Protein AF-A0A496P1S3-F1 (afdb_monomer)

Mean predicted aligned error: 3.07 Å

Secondary structure (DSSP, 8-state):
---HHHHHHHHHHPEEEET-SSTT-EEEE-HHHHT-HHHHHHH-

Solvent-accessible surface area (backbone atoms only — not comparable to full-atom values): 2741 Å² total; per-residue (Å²): 130,82,60,67,68,58,51,54,55,51,59,73,48,47,42,79,39,75,42,40,98,42,81,91,29,77,31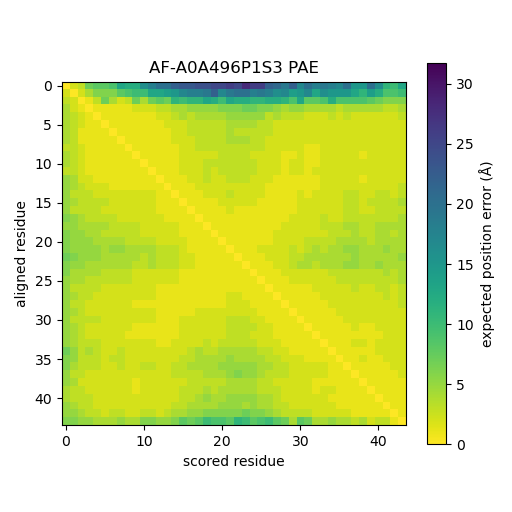,74,43,56,66,60,41,72,75,32,66,67,61,36,64,76,71,112

Radius of gyration: 12.37 Å; Cα contacts (8 Å, |Δi|>4): 44; chains: 1; bounding box: 36×15×23 Å

pLDDT: mean 94.56, std 6.41, range [64.56, 98.25]

Sequence (44 aa):
MANQELITKLENTITNIPDFPKEGIQFKDITPIFLNPKLYEEAV

Nearest PDB structures (foldseek):
  5vjn-assembly1_A  TM=9.711E-01  e=2.585E-04  Saccharomyces cerevisiae
  5vjn-assembly1_B  TM=9.627E-01  e=2.984E-04  Saccharomyces cerevisiae
  4m0k-assembly2_D  TM=9.269E-01  e=2.585E-04  Rhodothermus marinus DSM 4252
  4x45-assembly1_B  TM=8.966E-01  e=4.930E-04  Homo sapiens
  6fci-assembly1_A  TM=8.841E-01  e=7.057E-04  Homo sapiens

Foldseek 3Di:
DPDPVLVVVQVVQWDWDAQPPHHPDTDTDSVSCVVDPVNVVVVD

Structure (mmCIF, N/CA/C/O backbone):
data_AF-A0A496P1S3-F1
#
_entry.id   AF-A0A496P1S3-F1
#
loop_
_atom_site.group_PDB
_atom_site.id
_atom_site.type_symbol
_atom_site.label_atom_id
_atom_site.label_alt_id
_atom_site.label_comp_id
_atom_site.label_asym_id
_atom_site.label_entity_id
_atom_site.label_seq_id
_atom_site.pdbx_PDB_ins_code
_atom_site.Cartn_x
_atom_site.Cartn_y
_atom_site.Cartn_z
_atom_site.occupancy
_atom_site.B_iso_or_equiv
_atom_site.auth_seq_id
_atom_site.auth_comp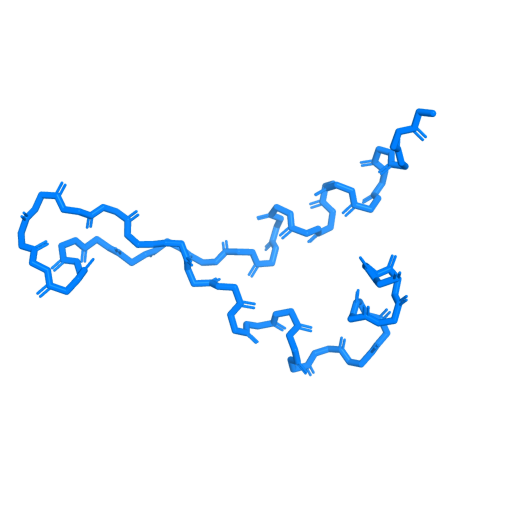_id
_atom_site.auth_asym_id
_atom_site.auth_atom_id
_atom_site.pdbx_PDB_model_num
ATOM 1 N N . MET A 1 1 ? 22.376 3.119 4.039 1.00 64.56 1 MET A N 1
ATOM 2 C CA . MET A 1 1 ? 21.311 4.133 3.877 1.00 64.56 1 MET A CA 1
ATOM 3 C C . MET A 1 1 ? 20.273 3.528 2.955 1.00 64.56 1 MET A C 1
ATOM 5 O O . MET A 1 1 ? 20.677 2.848 2.019 1.00 64.56 1 MET A O 1
ATOM 9 N N . ALA A 1 2 ? 18.984 3.686 3.243 1.00 70.31 2 ALA A N 1
ATOM 10 C CA . ALA A 1 2 ? 17.947 3.205 2.334 1.00 70.31 2 ALA A CA 1
ATOM 11 C C . ALA A 1 2 ? 17.997 4.000 1.015 1.00 70.31 2 ALA A C 1
ATOM 13 O O . ALA A 1 2 ? 18.355 5.179 1.019 1.00 70.31 2 ALA A O 1
ATOM 14 N N . ASN A 1 3 ? 17.699 3.345 -0.110 1.00 89.94 3 ASN A N 1
ATOM 15 C CA . ASN A 1 3 ? 17.679 3.998 -1.416 1.00 89.94 3 ASN A CA 1
ATOM 16 C C . ASN A 1 3 ? 16.517 5.005 -1.460 1.00 89.94 3 ASN A C 1
ATOM 18 O O . ASN A 1 3 ? 15.354 4.608 -1.446 1.00 89.94 3 ASN A O 1
ATOM 22 N N . GLN A 1 4 ? 16.836 6.300 -1.525 1.00 94.12 4 GLN A N 1
ATOM 23 C CA . GLN A 1 4 ? 15.839 7.371 -1.506 1.00 94.12 4 GLN A CA 1
ATOM 24 C C . GLN A 1 4 ? 14.855 7.290 -2.681 1.00 94.12 4 GLN A C 1
ATOM 26 O O . GLN A 1 4 ? 13.684 7.616 -2.520 1.00 94.12 4 GLN A O 1
ATOM 31 N N . GLU A 1 5 ? 15.306 6.826 -3.847 1.00 94.69 5 GLU A N 1
ATOM 32 C CA . GLU A 1 5 ? 14.451 6.655 -5.023 1.00 94.69 5 GLU A CA 1
ATOM 33 C C . GLU A 1 5 ? 13.417 5.543 -4.803 1.00 94.69 5 GLU A C 1
ATOM 35 O O . GLU A 1 5 ? 12.243 5.708 -5.136 1.00 94.69 5 GLU A O 1
ATOM 40 N N . LEU A 1 6 ? 13.842 4.428 -4.200 1.00 94.75 6 LEU A N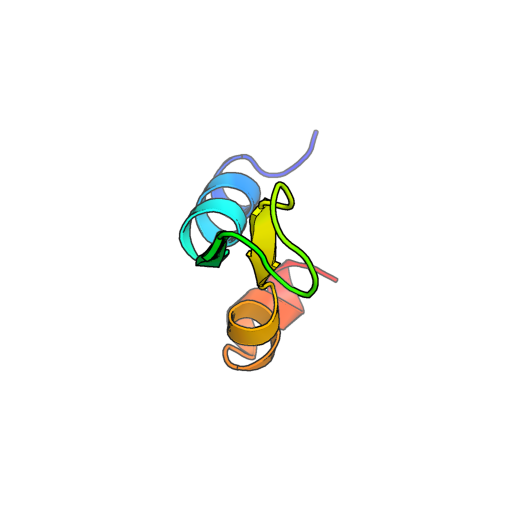 1
ATOM 41 C CA . LEU A 1 6 ? 12.959 3.308 -3.879 1.00 94.75 6 LEU A CA 1
ATOM 42 C C . LEU A 1 6 ? 11.891 3.718 -2.861 1.00 94.75 6 LEU A C 1
ATOM 44 O O . LEU A 1 6 ? 10.721 3.398 -3.049 1.00 94.75 6 LEU A O 1
ATOM 48 N N . ILE A 1 7 ? 12.270 4.474 -1.825 1.00 95.56 7 ILE A N 1
ATOM 49 C CA . ILE A 1 7 ? 11.321 4.993 -0.827 1.00 95.56 7 ILE A CA 1
ATOM 50 C C . ILE A 1 7 ? 10.231 5.816 -1.517 1.00 95.56 7 ILE A C 1
ATOM 52 O O . ILE A 1 7 ? 9.049 5.528 -1.348 1.00 95.56 7 ILE A O 1
ATOM 56 N N . THR A 1 8 ? 10.620 6.773 -2.363 1.00 96.25 8 THR A N 1
ATOM 57 C CA . THR A 1 8 ? 9.666 7.619 -3.089 1.00 96.25 8 THR A CA 1
ATOM 58 C C . THR A 1 8 ? 8.744 6.797 -3.996 1.00 96.25 8 THR A C 1
ATOM 60 O O . THR A 1 8 ? 7.546 7.068 -4.071 1.00 96.25 8 THR A O 1
ATOM 63 N N . LYS A 1 9 ? 9.263 5.769 -4.684 1.00 95.75 9 LYS A N 1
ATOM 64 C CA . LYS A 1 9 ? 8.437 4.868 -5.510 1.00 95.75 9 LYS A CA 1
ATOM 65 C C . LYS A 1 9 ? 7.410 4.102 -4.677 1.00 95.75 9 LYS A C 1
ATOM 67 O O . LYS A 1 9 ? 6.253 4.006 -5.088 1.00 95.75 9 LYS A O 1
ATOM 72 N N . LEU A 1 10 ? 7.817 3.572 -3.524 1.00 96.19 10 LEU A N 1
ATOM 73 C CA . LEU A 1 10 ? 6.928 2.844 -2.620 1.00 96.19 10 LEU A CA 1
ATOM 74 C C . LEU A 1 10 ? 5.835 3.762 -2.072 1.00 96.19 10 LEU A C 1
ATOM 76 O O . LEU A 1 10 ? 4.660 3.432 -2.191 1.00 96.19 10 LEU A O 1
ATOM 80 N N . GLU A 1 11 ? 6.193 4.940 -1.560 1.00 96.06 11 GLU A N 1
ATOM 81 C CA . GLU A 1 11 ? 5.234 5.918 -1.030 1.00 96.06 11 GLU A CA 1
ATOM 82 C C . GLU A 1 11 ? 4.190 6.336 -2.071 1.0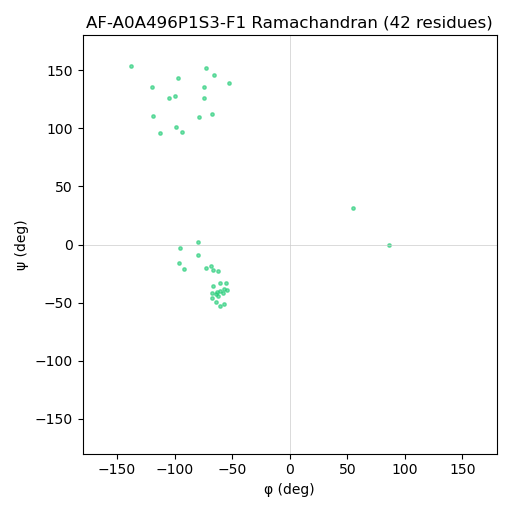0 96.06 11 GLU A C 1
ATOM 84 O O . GLU A 1 11 ? 3.002 6.383 -1.758 1.00 96.06 11 GLU A O 1
ATOM 89 N N . ASN A 1 12 ? 4.610 6.552 -3.321 1.00 96.69 12 ASN A N 1
ATOM 90 C CA . ASN A 1 12 ? 3.709 6.891 -4.426 1.00 96.69 12 ASN A CA 1
ATOM 91 C C . ASN A 1 12 ? 2.778 5.741 -4.844 1.00 96.69 12 ASN A C 1
ATOM 93 O O . ASN A 1 12 ? 1.786 5.979 -5.528 1.00 96.69 12 ASN A O 1
ATOM 97 N N . THR A 1 13 ? 3.101 4.503 -4.468 1.00 97.00 13 THR A N 1
ATOM 98 C CA . THR A 1 13 ? 2.302 3.313 -4.798 1.00 97.00 13 THR A CA 1
ATOM 99 C C . THR A 1 13 ? 1.267 2.996 -3.710 1.00 97.00 13 THR A C 1
ATOM 101 O O . THR A 1 13 ? 0.269 2.327 -3.978 1.00 97.00 13 THR A O 1
ATOM 104 N N . ILE A 1 14 ? 1.470 3.486 -2.482 1.00 97.38 14 ILE A N 1
ATOM 105 C CA . ILE A 1 14 ? 0.571 3.238 -1.350 1.00 97.38 14 ILE A CA 1
ATOM 106 C C . ILE A 1 14 ? -0.701 4.072 -1.497 1.00 97.38 14 ILE A C 1
ATOM 108 O O . ILE A 1 14 ? -0.663 5.300 -1.582 1.00 97.38 14 ILE A O 1
ATOM 112 N N . THR A 1 15 ? -1.851 3.402 -1.442 1.00 97.06 15 THR A N 1
ATOM 113 C CA . THR A 1 15 ? -3.160 4.063 -1.492 1.00 97.06 15 THR A CA 1
ATOM 114 C C . THR A 1 15 ? -3.712 4.267 -0.083 1.00 97.06 15 THR A C 1
ATOM 116 O O . THR A 1 15 ? -3.520 3.444 0.808 1.00 97.06 15 THR A O 1
ATOM 119 N N . ASN A 1 16 ? -4.394 5.389 0.142 1.00 97.44 16 ASN A N 1
ATOM 120 C CA . ASN A 1 16 ? -5.048 5.682 1.414 1.00 97.44 16 ASN A CA 1
ATOM 121 C C . ASN A 1 16 ? -6.541 5.371 1.331 1.00 97.44 16 ASN A C 1
ATOM 123 O O . ASN A 1 16 ? -7.217 5.895 0.447 1.00 97.44 16 ASN A O 1
ATOM 127 N N . ILE A 1 17 ? -7.050 4.586 2.277 1.00 97.81 17 ILE A N 1
ATOM 128 C CA . ILE A 1 17 ? -8.473 4.269 2.397 1.00 97.81 17 ILE A CA 1
ATOM 129 C C . ILE A 1 17 ? -8.971 4.794 3.753 1.00 97.81 17 ILE A C 1
ATOM 131 O O . ILE A 1 17 ? -8.558 4.259 4.787 1.00 97.81 17 ILE A O 1
ATOM 135 N N . PRO A 1 18 ? -9.820 5.837 3.774 1.00 98.06 18 PRO A N 1
ATOM 136 C CA . PRO A 1 18 ? -10.374 6.364 5.014 1.00 98.06 18 PRO A CA 1
ATOM 137 C C . PRO A 1 18 ? -11.417 5.426 5.610 1.00 98.06 18 PRO A C 1
ATOM 139 O O . PRO A 1 18 ? -12.094 4.686 4.897 1.00 98.06 18 PRO A O 1
ATOM 142 N N . ASP A 1 19 ? -11.536 5.490 6.933 1.00 97.75 19 ASP A N 1
ATOM 143 C CA . ASP A 1 19 ? -12.545 4.813 7.746 1.00 97.75 19 ASP A CA 1
ATOM 144 C C . ASP A 1 19 ? -12.605 3.290 7.547 1.00 97.75 19 ASP A C 1
ATOM 146 O O . ASP A 1 19 ? -13.655 2.660 7.697 1.00 97.75 19 ASP A O 1
ATOM 150 N N . PHE A 1 20 ? -11.455 2.675 7.245 1.00 97.62 20 PHE A N 1
ATOM 151 C CA . PHE A 1 20 ? -11.344 1.239 7.003 1.00 97.62 20 PHE A CA 1
ATOM 152 C C . PHE A 1 20 ? -10.400 0.542 7.999 1.00 97.62 20 PHE A C 1
ATOM 154 O O . PHE A 1 20 ? -9.293 1.019 8.241 1.00 97.62 20 PHE A O 1
ATOM 161 N N . PRO A 1 21 ? -10.782 -0.624 8.562 1.00 96.00 21 PRO A N 1
ATOM 162 C CA . PRO A 1 21 ? -12.093 -1.280 8.457 1.00 96.00 21 PRO A CA 1
ATOM 163 C C . PRO A 1 21 ? -13.157 -0.674 9.394 1.00 96.00 21 PRO A C 1
ATOM 165 O O . PRO A 1 21 ? -14.264 -1.202 9.482 1.00 96.00 21 PRO A O 1
ATOM 168 N N . LYS A 1 22 ? -12.810 0.371 10.154 1.00 97.94 22 LYS A N 1
ATOM 169 C CA . LYS A 1 22 ? -13.685 1.076 11.097 1.00 97.94 22 LYS A CA 1
ATOM 170 C C . LYS A 1 22 ? -13.457 2.581 10.973 1.00 97.94 22 LYS A C 1
ATOM 172 O O . LYS A 1 22 ? -12.349 3.004 10.644 1.00 97.94 22 LYS A O 1
ATOM 177 N N . GLU A 1 23 ? -14.483 3.354 11.309 1.00 97.81 23 GLU A N 1
ATOM 178 C CA . GLU A 1 23 ? -14.437 4.817 11.351 1.00 97.81 23 GLU A CA 1
ATOM 179 C C . GLU A 1 23 ? -13.262 5.337 12.199 1.00 97.81 23 GLU A C 1
ATOM 181 O O . GLU A 1 23 ? -12.939 4.783 13.255 1.00 97.81 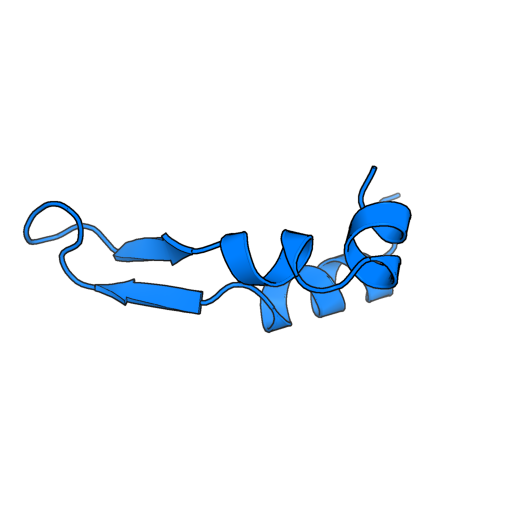23 GLU A O 1
ATOM 186 N N . GLY A 1 24 ? -12.602 6.386 11.712 1.00 97.50 24 GLY A N 1
ATOM 187 C CA . GLY A 1 24 ? -11.437 7.015 12.3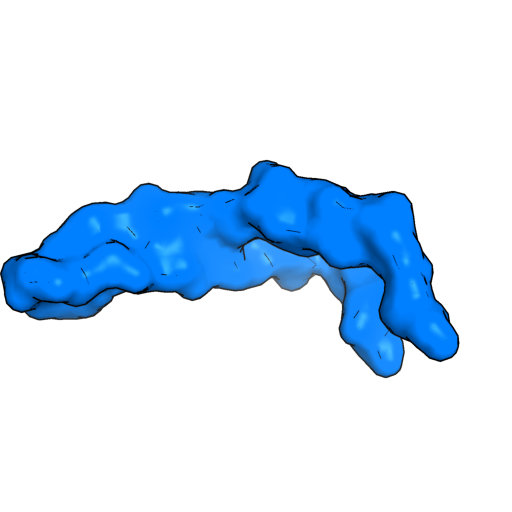29 1.00 97.50 24 GLY A CA 1
ATOM 188 C C . GLY A 1 24 ? -10.086 6.390 11.963 1.00 97.50 24 GLY A C 1
ATOM 189 O O . 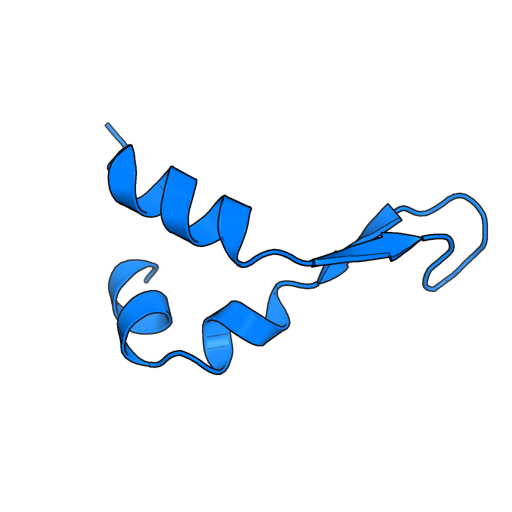GLY A 1 24 ? -9.058 6.877 12.435 1.00 97.50 24 GLY A O 1
ATOM 190 N N . ILE A 1 25 ? -10.043 5.336 11.137 1.00 98.12 25 ILE A N 1
ATOM 191 C CA . ILE A 1 25 ? -8.796 4.680 10.703 1.00 98.12 25 ILE A CA 1
ATOM 192 C C . ILE A 1 25 ? -8.459 5.058 9.258 1.00 98.12 25 ILE A C 1
ATOM 194 O O . ILE A 1 25 ? -9.247 4.816 8.354 1.00 98.12 25 ILE A O 1
ATOM 198 N N . GLN A 1 26 ? -7.245 5.563 9.018 1.00 97.62 26 GLN A N 1
ATOM 199 C CA . GLN A 1 26 ? -6.696 5.734 7.668 1.00 97.62 26 GLN A CA 1
ATOM 200 C C . GLN A 1 26 ? -5.864 4.506 7.286 1.00 97.62 26 GLN A C 1
ATOM 202 O O . GLN A 1 26 ? -4.687 4.402 7.645 1.00 97.62 26 GLN A O 1
ATOM 207 N N . PHE A 1 27 ? -6.461 3.569 6.558 1.00 98.25 27 PHE A N 1
ATOM 208 C CA . PHE A 1 27 ? -5.777 2.363 6.109 1.00 98.25 27 PHE A CA 1
ATOM 209 C C . PHE A 1 27 ? -4.809 2.671 4.962 1.00 98.25 27 PHE A C 1
ATOM 211 O O . PHE A 1 27 ? -5.133 3.403 4.025 1.00 98.25 27 PHE A O 1
ATOM 218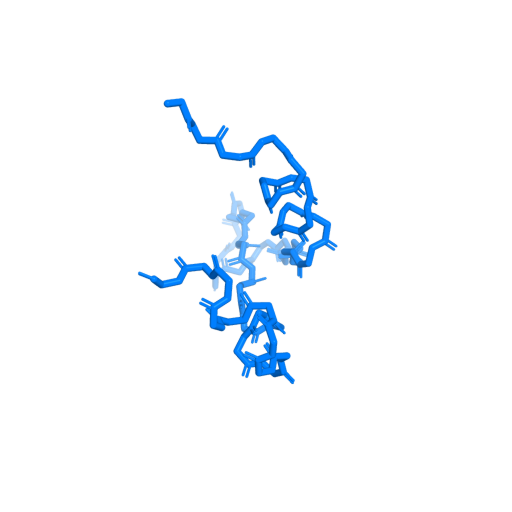 N N . LYS A 1 28 ? -3.606 2.100 5.043 1.00 97.94 28 LYS A N 1
ATOM 219 C CA . LYS A 1 28 ? -2.577 2.174 4.002 1.00 97.94 28 LYS A CA 1
ATOM 220 C C . LYS A 1 28 ? -2.621 0.887 3.194 1.00 97.94 28 LYS A C 1
ATOM 222 O O . LYS A 1 28 ? -2.111 -0.141 3.635 1.00 97.94 28 LYS A O 1
ATOM 227 N N . ASP A 1 29 ? -3.236 0.947 2.025 1.00 97.81 29 ASP A N 1
ATOM 228 C CA . ASP A 1 29 ? -3.276 -0.177 1.109 1.00 97.81 29 ASP A CA 1
ATOM 229 C C . ASP A 1 29 ? -1.950 -0.290 0.349 1.00 97.81 29 ASP A C 1
ATOM 231 O O . ASP A 1 29 ? -1.608 0.546 -0.491 1.00 97.81 29 ASP A O 1
ATOM 235 N N . ILE A 1 30 ? -1.200 -1.339 0.687 1.00 97.12 30 ILE A N 1
ATOM 236 C CA . ILE A 1 30 ? 0.067 -1.706 0.052 1.00 97.12 30 ILE A CA 1
ATOM 237 C C . ILE A 1 30 ? -0.117 -2.751 -1.057 1.00 97.12 30 ILE A C 1
ATOM 239 O O . ILE A 1 30 ? 0.859 -3.112 -1.713 1.00 97.12 30 ILE A O 1
ATOM 243 N N . THR A 1 31 ? -1.337 -3.258 -1.283 1.00 96.81 31 THR A N 1
ATOM 244 C CA . THR A 1 31 ? -1.592 -4.297 -2.292 1.00 96.81 31 THR A CA 1
ATOM 245 C C . THR A 1 31 ? -1.116 -3.932 -3.705 1.00 96.81 31 THR A C 1
ATOM 247 O O . THR A 1 31 ? -0.608 -4.835 -4.378 1.00 96.81 31 THR A O 1
ATOM 250 N N . PRO A 1 32 ? -1.130 -2.655 -4.156 1.00 96.75 32 PRO A N 1
ATOM 251 C CA . PRO A 1 32 ? -0.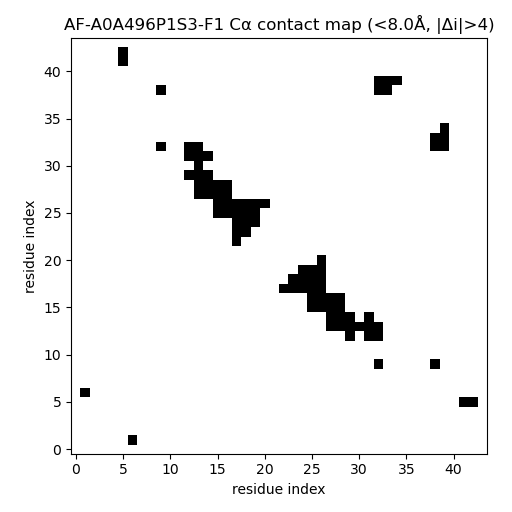613 -2.304 -5.479 1.00 96.75 32 PRO A CA 1
ATOM 252 C C . PRO A 1 32 ? 0.885 -2.592 -5.673 1.00 96.75 32 PRO A C 1
ATOM 254 O O . PRO A 1 32 ? 1.313 -2.809 -6.805 1.00 96.75 32 PRO A O 1
ATOM 257 N N . ILE A 1 33 ? 1.682 -2.666 -4.597 1.00 96.75 33 ILE A N 1
ATOM 258 C CA . ILE A 1 33 ? 3.109 -3.026 -4.678 1.00 96.75 33 ILE A CA 1
ATOM 259 C C . ILE A 1 33 ? 3.271 -4.455 -5.212 1.00 96.75 33 ILE A C 1
ATOM 261 O O . ILE A 1 33 ? 4.105 -4.701 -6.077 1.00 96.75 33 ILE A O 1
ATOM 265 N N . PHE A 1 34 ? 2.427 -5.387 -4.764 1.00 95.81 34 PHE A N 1
ATOM 266 C CA . PHE A 1 34 ? 2.487 -6.795 -5.172 1.00 95.81 34 PHE A CA 1
ATOM 267 C C . PHE A 1 34 ? 2.003 -7.023 -6.608 1.00 95.81 34 PHE A C 1
ATOM 269 O O . PHE A 1 34 ? 2.336 -8.035 -7.219 1.00 95.81 34 PHE A O 1
ATOM 276 N N . LEU A 1 35 ? 1.231 -6.084 -7.161 1.00 95.50 35 LEU A N 1
ATOM 277 C CA . LEU A 1 35 ? 0.782 -6.123 -8.555 1.00 95.50 35 LEU A CA 1
ATOM 278 C C . LEU A 1 35 ? 1.862 -5.650 -9.538 1.00 95.50 35 LEU A C 1
ATOM 280 O O . LEU A 1 35 ? 1.691 -5.798 -10.747 1.00 95.50 35 LEU A O 1
ATOM 284 N N . ASN A 1 36 ? 2.969 -5.095 -9.039 1.00 95.06 36 ASN A N 1
ATOM 285 C CA . ASN A 1 36 ? 4.108 -4.667 -9.837 1.00 95.06 36 ASN A CA 1
ATOM 286 C C . ASN A 1 36 ? 5.326 -5.556 -9.522 1.00 95.06 36 ASN A C 1
ATOM 288 O O . ASN A 1 36 ? 6.052 -5.258 -8.574 1.00 95.06 36 ASN A O 1
ATOM 292 N N . PRO A 1 37 ? 5.592 -6.614 -10.318 1.00 95.00 37 PRO A N 1
ATOM 293 C CA . PRO A 1 37 ? 6.669 -7.568 -10.044 1.00 95.00 37 PRO A CA 1
ATOM 294 C C . PRO A 1 37 ? 8.036 -6.909 -9.865 1.00 95.00 37 PRO A C 1
ATOM 296 O O . PRO A 1 37 ? 8.774 -7.265 -8.956 1.00 95.00 37 PRO A O 1
ATOM 299 N N . LYS A 1 38 ? 8.339 -5.888 -10.675 1.00 94.81 38 LYS A N 1
ATOM 300 C CA . LYS A 1 38 ? 9.608 -5.161 -10.596 1.00 94.81 38 LYS A CA 1
ATOM 301 C C . LYS A 1 38 ? 9.729 -4.367 -9.295 1.00 94.81 38 LYS A C 1
ATOM 303 O O . LYS A 1 38 ? 10.765 -4.407 -8.648 1.00 94.81 38 LYS A O 1
ATOM 308 N N . LEU A 1 39 ? 8.679 -3.637 -8.916 1.00 94.12 39 LEU A N 1
ATOM 309 C CA . LEU A 1 39 ? 8.689 -2.871 -7.667 1.00 94.12 39 LEU A CA 1
ATOM 310 C C . LEU A 1 39 ? 8.719 -3.794 -6.445 1.00 94.12 39 LEU A C 1
ATOM 312 O O . LEU A 1 39 ? 9.368 -3.463 -5.459 1.00 94.12 39 LEU A O 1
ATOM 316 N N . TYR A 1 40 ? 8.038 -4.938 -6.521 1.00 95.31 40 TYR A N 1
ATOM 317 C CA . TYR A 1 40 ? 8.110 -5.969 -5.497 1.00 95.31 40 TYR A CA 1
ATOM 318 C C . TYR A 1 40 ? 9.544 -6.482 -5.348 1.00 95.31 40 TYR A C 1
ATOM 320 O O . TYR A 1 40 ? 10.080 -6.403 -4.253 1.00 95.31 40 TYR A O 1
ATOM 328 N N . GLU A 1 41 ? 10.192 -6.905 -6.438 1.00 94.94 41 GLU A N 1
ATOM 329 C CA . GLU A 1 41 ? 11.597 -7.341 -6.441 1.00 94.94 41 GLU A CA 1
ATOM 330 C C . GLU A 1 41 ? 12.563 -6.273 -5.909 1.00 94.94 41 GLU A C 1
ATOM 332 O O . GLU A 1 41 ? 13.502 -6.611 -5.200 1.00 94.94 41 GLU A O 1
ATOM 337 N N . GLU A 1 42 ? 12.342 -4.990 -6.215 1.00 92.81 42 GLU A N 1
ATOM 338 C CA . GLU A 1 42 ? 13.165 -3.893 -5.684 1.00 92.81 42 GLU A CA 1
ATOM 339 C C . GLU A 1 42 ? 13.007 -3.705 -4.159 1.00 92.81 42 GLU A C 1
ATOM 341 O O . GLU A 1 42 ? 13.885 -3.112 -3.532 1.00 92.81 42 GLU A O 1
ATOM 346 N N . ALA A 1 43 ? 11.901 -4.166 -3.561 1.00 89.69 43 ALA A N 1
ATOM 347 C CA . ALA A 1 43 ? 11.547 -3.929 -2.161 1.00 89.69 43 ALA A CA 1
ATOM 348 C C . ALA A 1 43 ? 11.937 -5.057 -1.184 1.00 89.69 43 ALA A C 1
ATOM 350 O O . ALA A 1 43 ? 11.915 -4.815 0.027 1.00 89.69 43 ALA A O 1
ATOM 351 N N . VAL A 1 44 ? 12.253 -6.260 -1.681 1.00 86.00 44 VAL A N 1
ATOM 352 C CA . VAL A 1 44 ? 12.641 -7.449 -0.883 1.00 86.00 44 VAL A CA 1
ATOM 353 C C . VAL A 1 44 ? 14.150 -7.648 -0.861 1.00 86.00 44 VAL A C 1
ATOM 355 O O . VAL A 1 44 ? 14.650 -8.058 0.211 1.00 86.00 44 VAL A O 1
#